Protein AF-A0A2V8QVV2-F1 (afdb_monomer)

Sequence (167 aa):
MRRRLASYFDRKNCPTPDELADETLNRVARRLEEEGGSIETDAPARYCYIVARFVFMEHLRETQKDGALANELRQQPHADDLAASGADDERKMKEQRLNCLEQCLSKLESLSREIITRYYVGKARVKIERRRALAEELGITVNALSVRACRIRDKLEACVRQCVGAG

Radius of gyration: 19.73 Å; Cα contacts (8 Å, |Δi|>4): 90; chains: 1; bounding box: 39×49×50 Å

Mean predicted aligned error: 14.55 Å

pLDDT: mean 70.06, std 14.33, range [29.95, 89.38]

Secondary structure (DSSP, 8-state):
-HHHHHHHHHTTT-S-HHHHHHHHHHHHHHHHHHTTT----S-HHHHHHHHHHHHHHHHHHHHHHHHHHHHHHTT-----S--TTHHHHHHHHHHHHHHHHHHHHHHS-HHHHHHHHHHH-S-HHHHHHHHHHHHHHTTS-HHHHHHHHHHHHHHHHHHHHHHHTT-

Foldseek 3Di:
DQVVQLVVVVLVVDPCSSVLSVVLVVVVVVVCVVVVNDPPDPDVVVVSVVSSVVSVVVVVVVCVVVVVVVVVVVPDDDDDDDCPPPVVVVVVLVVLLVVLLVVLLVVDDPVLNVLLVQCPDDDDPVNVVSLCVVCVVVVHDSVVSVVSNSVSVVSSVVSSCCSSVVD

Structure (mmCIF, N/CA/C/O backbone):
data_AF-A0A2V8QVV2-F1
#
_entry.id   AF-A0A2V8QVV2-F1
#
loop_
_atom_site.group_PDB
_atom_site.id
_atom_site.type_symbol
_atom_site.label_atom_id
_atom_site.label_alt_id
_atom_site.label_comp_id
_atom_site.label_asym_id
_atom_site.label_entity_id
_atom_site.label_seq_id
_atom_site.pdbx_PDB_ins_code
_atom_site.Cartn_x
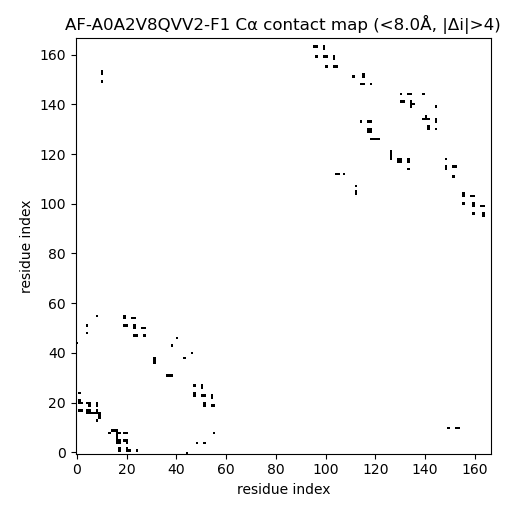_atom_site.Cartn_y
_atom_site.Cartn_z
_atom_site.occupancy
_atom_site.B_iso_or_equiv
_atom_site.auth_seq_id
_atom_site.auth_comp_id
_atom_site.auth_asym_id
_atom_site.auth_atom_id
_atom_site.pdbx_PDB_model_num
ATOM 1 N N . MET A 1 1 ? -5.747 -0.524 -17.393 1.00 77.81 1 MET A N 1
ATOM 2 C CA . MET A 1 1 ? -4.577 -0.768 -16.516 1.00 77.81 1 MET A CA 1
ATOM 3 C C . MET A 1 1 ? -4.629 0.047 -15.218 1.00 77.81 1 MET A C 1
ATOM 5 O O . MET A 1 1 ? -4.587 -0.579 -14.167 1.00 77.81 1 MET A O 1
ATOM 9 N N . ARG A 1 2 ? -4.812 1.382 -15.266 1.00 80.75 2 ARG A N 1
ATOM 10 C CA . ARG A 1 2 ? -4.873 2.326 -14.117 1.00 80.75 2 ARG A CA 1
ATOM 11 C C . ARG A 1 2 ? -5.362 1.752 -12.779 1.00 80.75 2 ARG A C 1
ATOM 13 O O . ARG A 1 2 ? -4.565 1.667 -11.860 1.00 80.75 2 ARG A O 1
ATOM 20 N N . ARG A 1 3 ? -6.606 1.256 -12.675 1.00 77.56 3 ARG A N 1
ATOM 21 C CA . ARG A 1 3 ? -7.155 0.709 -11.407 1.00 77.56 3 ARG A CA 1
ATOM 22 C C . ARG A 1 3 ? -6.276 -0.381 -10.763 1.00 77.56 3 ARG A C 1
ATOM 24 O O . ARG A 1 3 ? -6.143 -0.417 -9.550 1.00 77.56 3 ARG A O 1
ATOM 31 N N . ARG A 1 4 ? -5.632 -1.246 -11.562 1.00 77.62 4 ARG A N 1
ATOM 32 C CA . ARG A 1 4 ? -4.706 -2.289 -11.067 1.00 77.62 4 ARG A CA 1
ATOM 33 C C . ARG A 1 4 ? -3.362 -1.730 -10.584 1.00 77.62 4 ARG A C 1
ATOM 35 O O . ARG A 1 4 ? -2.692 -2.401 -9.802 1.00 77.62 4 ARG A O 1
ATOM 42 N N . LEU A 1 5 ? -2.964 -0.556 -11.075 1.00 80.62 5 LEU A N 1
ATOM 43 C CA . LEU A 1 5 ? -1.797 0.190 -10.605 1.00 80.62 5 LEU A CA 1
ATOM 44 C C . LEU A 1 5 ? -2.148 0.991 -9.347 1.00 80.62 5 LEU A C 1
ATOM 46 O O . LEU A 1 5 ? -1.431 0.873 -8.363 1.00 80.62 5 LEU A O 1
ATOM 50 N N . ALA A 1 6 ? -3.296 1.673 -9.317 1.00 75.94 6 ALA A N 1
ATOM 51 C CA . ALA A 1 6 ? -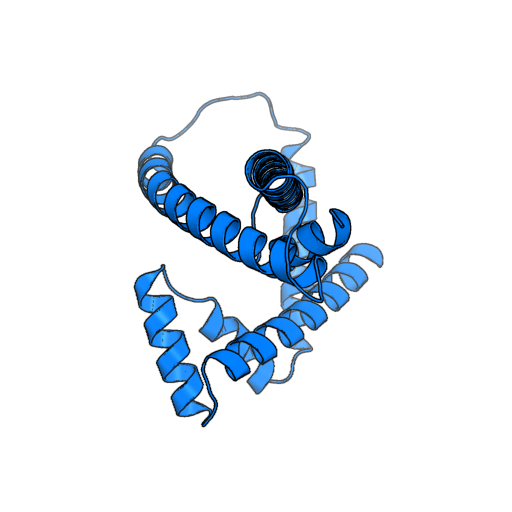3.802 2.350 -8.123 1.00 75.94 6 ALA A CA 1
ATOM 52 C C . ALA A 1 6 ? -3.898 1.370 -6.941 1.00 75.94 6 ALA A C 1
ATOM 54 O O . ALA A 1 6 ? -3.226 1.566 -5.936 1.00 75.94 6 ALA A O 1
ATOM 55 N N . SER A 1 7 ? -4.558 0.213 -7.108 1.00 73.25 7 SER A N 1
ATOM 56 C CA . SER A 1 7 ? -4.569 -0.851 -6.084 1.00 73.25 7 SER A CA 1
ATOM 57 C C . SER A 1 7 ? -3.187 -1.449 -5.764 1.00 73.25 7 SER A C 1
ATOM 59 O O . SER A 1 7 ? -3.028 -2.105 -4.738 1.00 73.25 7 SER A O 1
ATOM 61 N N . TYR A 1 8 ? -2.180 -1.284 -6.628 1.00 78.50 8 TYR A N 1
ATOM 62 C CA . TYR A 1 8 ? -0.802 -1.687 -6.330 1.00 78.50 8 TYR A CA 1
ATOM 63 C C . TYR A 1 8 ? -0.104 -0.659 -5.427 1.00 78.50 8 TYR A C 1
ATOM 65 O O . TYR A 1 8 ? 0.527 -1.073 -4.457 1.00 78.50 8 TYR A O 1
ATOM 73 N N . PHE A 1 9 ? -0.248 0.643 -5.696 1.00 77.38 9 PHE A N 1
ATOM 74 C CA . PHE A 1 9 ? 0.290 1.729 -4.862 1.00 77.38 9 PHE A CA 1
ATOM 75 C C . PHE A 1 9 ? -0.457 1.871 -3.525 1.00 77.38 9 PHE A C 1
ATOM 77 O O . PHE A 1 9 ? 0.166 2.044 -2.479 1.00 77.38 9 PHE A O 1
ATOM 84 N N . ASP A 1 10 ? -1.774 1.689 -3.532 1.00 73.25 10 ASP A N 1
ATOM 85 C CA . ASP A 1 10 ? -2.644 1.673 -2.351 1.00 73.25 10 ASP A CA 1
ATOM 86 C C . ASP A 1 10 ? -2.212 0.571 -1.365 1.00 73.25 10 ASP A C 1
ATOM 88 O O . ASP A 1 10 ? -1.855 0.836 -0.218 1.00 73.25 10 ASP A O 1
ATOM 92 N N . ARG A 1 11 ? -1.997 -0.659 -1.859 1.00 72.00 11 ARG A N 1
ATOM 93 C CA . ARG A 1 11 ? -1.390 -1.753 -1.070 1.00 72.00 11 ARG A CA 1
ATOM 94 C C . ARG A 1 11 ? 0.031 -1.464 -0.576 1.00 72.00 11 ARG A C 1
ATOM 96 O O . ARG A 1 11 ? 0.502 -2.174 0.318 1.00 72.00 11 ARG A O 1
ATOM 103 N N . LYS A 1 12 ? 0.750 -0.485 -1.138 1.00 70.50 12 LYS A N 1
ATOM 104 C CA . LYS A 1 12 ? 2.051 -0.009 -0.625 1.00 70.50 12 LYS A CA 1
ATOM 105 C C . LYS A 1 12 ? 1.912 1.084 0.438 1.00 70.50 12 LYS A C 1
ATOM 107 O O . LYS A 1 12 ? 2.922 1.405 1.066 1.00 70.50 12 LYS A O 1
ATOM 112 N N . ASN A 1 13 ? 0.693 1.558 0.700 1.00 63.16 13 ASN A N 1
ATOM 113 C CA . ASN A 1 13 ? 0.362 2.660 1.599 1.00 63.16 13 ASN A CA 1
ATOM 114 C C . ASN A 1 13 ? 0.958 4.001 1.122 1.00 63.16 13 ASN A C 1
ATOM 116 O O . ASN A 1 13 ? 1.490 4.769 1.927 1.00 63.16 13 ASN A O 1
ATOM 120 N N . CYS A 1 14 ? 0.911 4.238 -0.196 1.00 67.69 14 CYS A N 1
ATOM 121 C CA . CYS A 1 14 ? 1.175 5.545 -0.801 1.00 67.69 14 CYS A CA 1
ATOM 122 C C . CYS A 1 14 ? 0.113 6.568 -0.368 1.00 67.69 14 CYS A C 1
ATOM 124 O O . CYS A 1 14 ? -1.058 6.199 -0.301 1.00 67.69 14 CYS A O 1
ATOM 126 N N . PRO A 1 15 ? 0.478 7.844 -0.142 1.00 55.41 15 PRO A N 1
ATOM 127 C CA . PRO A 1 15 ? -0.500 8.899 0.112 1.00 55.41 15 PRO A CA 1
ATOM 128 C C . PRO A 1 15 ? -1.336 9.234 -1.136 1.00 55.41 15 PRO A C 1
ATOM 130 O O . PRO A 1 15 ? -2.515 9.537 -0.997 1.00 55.41 15 PRO A O 1
ATOM 133 N N . THR A 1 16 ? -0.759 9.131 -2.342 1.00 70.62 16 THR A N 1
ATOM 134 C CA . THR A 1 16 ? -1.427 9.471 -3.612 1.00 70.62 16 THR A CA 1
ATOM 135 C C . THR A 1 16 ? -1.378 8.315 -4.634 1.00 70.62 16 THR A C 1
ATOM 137 O O . THR A 1 16 ? -0.688 8.369 -5.653 1.00 70.62 16 THR A O 1
ATOM 140 N N . PRO A 1 17 ? -2.089 7.197 -4.378 1.00 70.56 17 PRO A N 1
ATOM 141 C CA . PRO A 1 17 ? -1.973 5.981 -5.189 1.00 70.56 17 PRO A CA 1
ATOM 142 C C . PRO A 1 17 ? -2.504 6.122 -6.626 1.00 70.56 17 PRO A C 1
ATOM 144 O O . PRO A 1 17 ? -2.004 5.436 -7.519 1.00 70.56 17 PRO A O 1
ATOM 147 N N . ASP A 1 18 ? -3.485 6.998 -6.865 1.00 67.12 18 ASP A N 1
ATOM 148 C CA . ASP A 1 18 ? -4.023 7.268 -8.205 1.00 67.12 18 ASP A CA 1
ATOM 149 C C . ASP A 1 18 ? -3.095 8.143 -9.060 1.00 67.12 18 ASP A C 1
ATOM 151 O O . ASP A 1 18 ? -2.951 7.880 -10.253 1.00 67.12 18 ASP A O 1
ATOM 155 N N . GLU A 1 19 ? -2.412 9.121 -8.461 1.00 71.50 19 GLU A N 1
ATOM 156 C CA . GLU A 1 19 ? -1.435 9.975 -9.155 1.00 71.50 19 GLU A CA 1
ATOM 157 C C . GLU A 1 19 ? -0.237 9.153 -9.639 1.00 71.50 19 GLU A C 1
ATOM 159 O O . GLU A 1 19 ? 0.128 9.205 -10.811 1.00 71.50 19 GLU A O 1
ATOM 164 N N . LEU A 1 20 ? 0.314 8.296 -8.773 1.00 76.25 20 LEU A N 1
ATOM 165 C CA . LEU A 1 20 ? 1.420 7.398 -9.127 1.00 76.25 20 LEU A CA 1
ATOM 166 C C . LEU A 1 20 ? 1.006 6.354 -10.181 1.00 76.25 20 LEU A C 1
ATOM 168 O O . LEU A 1 20 ? 1.831 5.902 -10.984 1.00 76.25 20 LEU A O 1
ATOM 172 N N . ALA A 1 21 ? -0.276 5.971 -10.212 1.00 78.00 21 ALA A N 1
ATOM 173 C CA . ALA A 1 21 ? -0.830 5.112 -11.254 1.00 78.00 21 ALA A CA 1
ATOM 174 C C . ALA A 1 21 ? -0.900 5.817 -1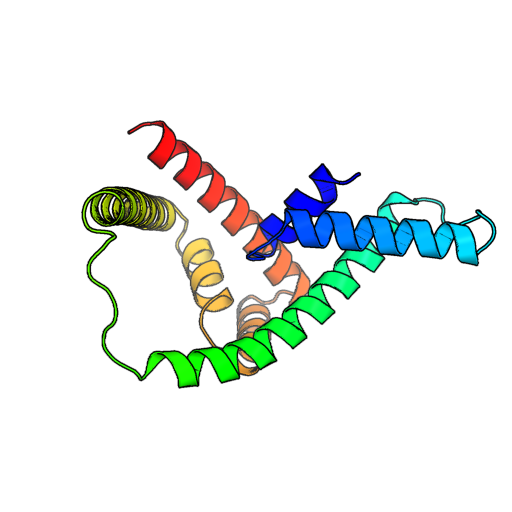2.616 1.00 78.00 21 ALA A C 1
ATOM 176 O O . ALA A 1 21 ? -0.593 5.179 -13.626 1.00 78.00 21 ALA A O 1
ATOM 177 N N . ASP A 1 22 ? -1.258 7.101 -12.647 1.00 77.69 22 ASP A N 1
ATOM 178 C CA . ASP A 1 22 ? -1.242 7.918 -13.864 1.00 77.69 22 ASP A CA 1
ATOM 179 C C . ASP A 1 22 ? 0.175 8.222 -14.331 1.00 77.69 22 ASP A C 1
ATOM 181 O O . ASP A 1 22 ? 0.489 8.018 -15.502 1.00 77.69 22 ASP A O 1
ATOM 185 N N . GLU A 1 23 ? 1.066 8.611 -13.423 1.00 80.88 23 GLU A N 1
ATOM 186 C CA . GLU A 1 23 ? 2.465 8.874 -13.745 1.00 80.88 23 GLU A CA 1
ATOM 187 C C . GLU A 1 23 ? 3.145 7.637 -14.350 1.00 80.88 23 GLU A C 1
ATOM 189 O O . GLU A 1 23 ? 3.857 7.728 -15.353 1.00 80.88 23 GLU A O 1
ATOM 194 N N . THR A 1 24 ? 2.858 6.452 -13.801 1.00 84.25 24 THR A N 1
ATOM 195 C CA . THR A 1 24 ? 3.303 5.177 -14.378 1.00 84.25 24 THR A CA 1
ATOM 196 C C . THR A 1 24 ? 2.823 5.011 -15.819 1.00 84.25 24 THR A C 1
ATOM 198 O O . THR A 1 24 ? 3.606 4.604 -16.674 1.00 84.25 24 THR A O 1
ATOM 201 N N . LEU A 1 25 ? 1.550 5.301 -16.104 1.00 84.12 25 LEU A N 1
ATOM 202 C CA . LEU A 1 25 ? 0.991 5.144 -17.448 1.00 84.12 25 LEU A CA 1
ATOM 203 C C . LEU A 1 25 ? 1.546 6.182 -18.424 1.00 84.12 25 LEU A C 1
ATOM 205 O O . LEU A 1 25 ? 1.890 5.805 -19.539 1.00 84.12 25 LEU A O 1
ATOM 209 N N . ASN A 1 26 ? 1.726 7.430 -17.993 1.00 84.69 26 ASN A N 1
ATOM 210 C CA . ASN A 1 26 ? 2.346 8.486 -18.794 1.00 84.69 26 ASN A CA 1
ATOM 211 C C . ASN A 1 26 ? 3.797 8.130 -19.158 1.00 84.69 26 ASN A C 1
ATOM 213 O O . ASN A 1 26 ? 4.204 8.275 -20.309 1.00 84.69 26 ASN A O 1
ATOM 217 N N . ARG A 1 27 ? 4.571 7.588 -18.205 1.00 82.81 27 ARG A N 1
ATOM 218 C CA . ARG A 1 27 ? 5.940 7.104 -18.456 1.00 82.81 27 ARG A CA 1
ATOM 219 C C . ARG A 1 27 ? 5.974 5.901 -19.409 1.00 82.81 27 ARG A C 1
ATOM 221 O O . ARG A 1 27 ? 6.886 5.825 -20.225 1.00 82.81 27 ARG A O 1
ATOM 228 N N . VAL A 1 28 ? 5.000 4.986 -19.335 1.00 82.12 28 VAL A N 1
ATOM 229 C CA . VAL A 1 28 ? 4.872 3.855 -20.280 1.00 82.12 28 VAL A CA 1
ATOM 230 C C . VAL A 1 28 ? 4.456 4.329 -21.678 1.00 82.12 28 VAL A C 1
ATOM 232 O O . VAL A 1 28 ? 5.008 3.839 -22.656 1.00 82.12 28 VAL A O 1
ATOM 235 N N . ALA A 1 29 ? 3.526 5.282 -21.785 1.00 81.00 29 ALA A N 1
ATOM 236 C CA . ALA A 1 29 ? 3.086 5.845 -23.062 1.00 81.00 29 ALA A CA 1
ATOM 237 C C . ALA A 1 29 ? 4.235 6.560 -23.787 1.00 81.00 29 ALA A C 1
ATOM 239 O O . ALA A 1 29 ? 4.535 6.224 -24.928 1.00 81.00 29 ALA A O 1
ATOM 240 N N . ARG A 1 30 ? 4.966 7.438 -23.086 1.00 81.94 30 ARG A N 1
ATOM 241 C CA . ARG A 1 30 ? 6.140 8.114 -23.657 1.00 81.94 30 ARG A CA 1
ATOM 242 C C . ARG A 1 30 ? 7.225 7.123 -24.096 1.00 81.94 30 ARG A C 1
ATOM 244 O O . ARG A 1 30 ? 7.799 7.283 -25.163 1.00 81.94 30 ARG A O 1
ATOM 251 N N . ARG A 1 31 ? 7.466 6.061 -23.316 1.00 76.25 31 ARG A N 1
ATOM 252 C CA . ARG A 1 31 ? 8.390 4.978 -23.697 1.00 76.25 31 ARG A CA 1
ATOM 253 C C . ARG A 1 31 ? 7.959 4.240 -24.962 1.00 76.25 31 ARG A C 1
ATOM 255 O O . ARG A 1 31 ? 8.807 3.927 -25.783 1.00 76.25 31 ARG A O 1
ATOM 262 N N . LEU A 1 32 ? 6.661 3.987 -25.132 1.00 75.56 32 LEU A N 1
ATOM 263 C CA . LEU A 1 32 ? 6.114 3.390 -26.354 1.00 75.56 32 LEU A CA 1
ATOM 264 C C . LEU A 1 32 ? 6.298 4.301 -27.573 1.00 75.56 32 LEU A C 1
ATOM 266 O O . LEU A 1 32 ? 6.590 3.798 -28.651 1.00 75.56 32 LEU A O 1
ATOM 270 N N . GLU A 1 33 ? 6.153 5.615 -27.413 1.00 77.31 33 GLU A N 1
ATOM 271 C CA . GLU A 1 33 ? 6.403 6.595 -28.479 1.00 77.31 33 GLU A CA 1
ATOM 272 C C . GLU A 1 33 ? 7.901 6.679 -28.837 1.00 77.31 33 GLU A C 1
ATOM 274 O O . GLU A 1 33 ? 8.250 6.682 -30.016 1.00 77.31 33 GLU A O 1
ATOM 279 N N . GLU A 1 34 ? 8.787 6.672 -27.834 1.00 73.62 34 GLU A N 1
ATOM 280 C CA . GLU A 1 34 ? 10.253 6.678 -27.989 1.00 73.62 34 GLU A CA 1
ATOM 281 C C . GLU A 1 34 ? 10.797 5.380 -28.628 1.00 73.62 34 GLU A C 1
ATOM 283 O O . GLU A 1 34 ? 11.686 5.433 -29.477 1.00 73.62 34 GLU A O 1
ATOM 288 N N . GLU A 1 35 ? 10.267 4.213 -28.243 1.00 65.44 35 GLU A N 1
ATOM 289 C CA . GLU A 1 35 ? 10.709 2.878 -28.693 1.00 65.44 35 GLU A CA 1
ATOM 290 C C . GLU A 1 35 ? 9.949 2.390 -29.957 1.00 65.44 35 GLU A C 1
ATOM 292 O O . GLU A 1 35 ? 9.994 1.211 -30.308 1.00 65.44 35 GLU A O 1
ATOM 297 N N . GLY A 1 36 ? 9.245 3.281 -30.671 1.00 59.78 36 GLY A N 1
ATOM 298 C CA . GLY A 1 36 ? 8.618 2.975 -31.969 1.00 59.78 36 GLY A CA 1
ATOM 299 C C . GLY A 1 36 ? 7.388 2.057 -31.906 1.00 59.78 36 GLY A C 1
ATOM 300 O O . GLY A 1 36 ? 7.046 1.405 -32.891 1.00 59.78 36 GLY A O 1
ATOM 301 N N . GLY A 1 37 ? 6.718 1.991 -30.755 1.00 56.50 37 GLY A N 1
ATOM 302 C CA . GLY A 1 37 ? 5.462 1.267 -30.542 1.00 56.50 37 GLY A CA 1
ATOM 303 C C . GLY A 1 37 ? 5.596 -0.212 -30.170 1.00 56.50 37 GLY A C 1
ATOM 304 O O . GLY A 1 37 ? 4.580 -0.839 -29.870 1.00 56.50 37 GLY A O 1
ATOM 305 N N . SER A 1 38 ? 6.811 -0.774 -30.140 1.00 52.50 38 SER A N 1
ATOM 306 C CA . SER A 1 38 ? 7.030 -2.205 -29.892 1.00 52.50 38 SER A CA 1
ATOM 307 C C . SER A 1 38 ? 7.783 -2.467 -28.584 1.00 52.50 38 SER A C 1
ATOM 309 O O . SER A 1 38 ? 9.004 -2.596 -28.559 1.00 52.50 38 SER A O 1
ATOM 311 N N . ILE A 1 39 ? 7.042 -2.616 -27.480 1.00 57.91 39 ILE A N 1
ATOM 312 C CA . ILE A 1 39 ? 7.585 -3.286 -26.289 1.00 57.91 39 ILE A CA 1
ATOM 313 C C . ILE A 1 39 ? 7.673 -4.784 -26.614 1.00 57.91 39 ILE A C 1
ATOM 315 O O . ILE A 1 39 ? 6.676 -5.505 -26.515 1.00 57.91 39 ILE A O 1
ATOM 319 N N . GLU A 1 40 ? 8.869 -5.258 -26.969 1.00 53.50 40 GLU A N 1
ATOM 320 C CA . GLU A 1 40 ? 9.189 -6.685 -27.120 1.00 53.50 40 GLU A CA 1
ATOM 321 C C . GLU A 1 40 ? 9.158 -7.390 -25.751 1.00 53.50 40 GLU A C 1
ATOM 323 O O . GLU A 1 40 ? 10.173 -7.656 -25.106 1.00 53.50 40 GLU A O 1
ATOM 328 N N . THR A 1 41 ? 7.963 -7.634 -25.216 1.00 51.75 41 THR A N 1
ATOM 329 C CA . THR A 1 41 ? 7.779 -8.365 -23.958 1.00 51.75 41 THR A CA 1
ATOM 330 C C . THR A 1 41 ? 6.434 -9.083 -23.960 1.00 51.75 41 THR A C 1
ATOM 332 O O . THR A 1 41 ? 5.394 -8.428 -23.977 1.00 51.75 41 THR A O 1
ATOM 335 N N . ASP A 1 42 ? 6.450 -10.412 -23.790 1.00 52.28 42 ASP A N 1
ATOM 336 C CA . ASP A 1 42 ? 5.277 -11.322 -23.757 1.00 52.28 42 ASP A CA 1
ATOM 337 C C . ASP A 1 42 ? 4.143 -10.940 -22.779 1.00 52.28 42 ASP A C 1
ATOM 339 O O . ASP A 1 42 ? 3.082 -11.562 -22.746 1.00 52.28 42 ASP A O 1
ATOM 343 N N . ALA A 1 43 ? 4.351 -9.935 -21.928 1.00 62.00 43 ALA A N 1
ATOM 344 C CA . ALA A 1 43 ? 3.347 -9.421 -21.012 1.00 62.00 43 ALA A CA 1
ATOM 345 C C . ALA A 1 43 ? 3.508 -7.899 -20.815 1.00 62.00 43 ALA A C 1
ATOM 347 O O . ALA A 1 43 ? 4.190 -7.487 -19.872 1.00 62.00 43 ALA A O 1
ATOM 348 N N . PRO A 1 44 ? 2.826 -7.032 -21.591 1.00 67.62 44 PRO A N 1
ATOM 349 C CA . PRO A 1 44 ? 2.877 -5.575 -21.390 1.00 67.62 44 PRO A CA 1
ATOM 350 C C . PRO A 1 44 ? 2.435 -5.146 -19.976 1.00 67.62 44 PRO A C 1
ATOM 352 O O . PRO A 1 44 ? 2.942 -4.176 -19.414 1.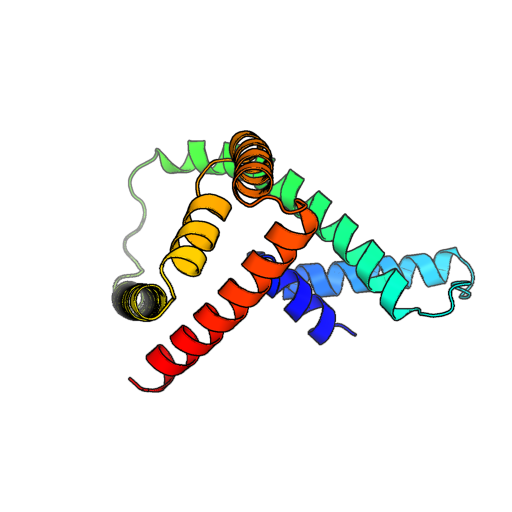00 67.62 44 PRO A O 1
ATOM 355 N N . ALA A 1 45 ? 1.572 -5.927 -19.315 1.00 70.75 45 ALA A N 1
ATOM 356 C CA . ALA A 1 45 ? 1.238 -5.720 -17.904 1.00 70.75 45 ALA A CA 1
ATOM 357 C C . ALA A 1 45 ? 2.459 -5.836 -16.963 1.00 70.75 45 ALA A C 1
ATOM 359 O O . ALA A 1 45 ? 2.532 -5.111 -15.970 1.00 70.75 45 ALA A O 1
ATOM 360 N N . ARG A 1 46 ? 3.427 -6.716 -17.266 1.00 70.00 46 ARG A N 1
ATOM 361 C CA . ARG A 1 46 ? 4.669 -6.888 -16.493 1.00 70.00 46 ARG A CA 1
ATOM 362 C C . ARG A 1 46 ? 5.561 -5.655 -16.611 1.00 70.00 46 ARG A C 1
ATOM 364 O O . ARG A 1 46 ? 6.081 -5.212 -15.589 1.00 70.00 46 ARG A O 1
ATOM 371 N N . TYR A 1 47 ? 5.677 -5.077 -17.808 1.00 76.38 47 TYR A N 1
ATOM 372 C CA . TYR A 1 47 ? 6.403 -3.824 -18.036 1.00 76.38 47 TYR A CA 1
ATOM 373 C C . TYR A 1 47 ? 5.802 -2.677 -17.209 1.00 76.38 47 TYR A C 1
ATOM 375 O O . TYR A 1 47 ? 6.506 -2.050 -16.419 1.00 76.38 47 TYR A O 1
ATOM 383 N N . CYS A 1 48 ? 4.477 -2.496 -17.256 1.00 77.25 48 CYS A N 1
ATOM 384 C CA . CYS A 1 48 ? 3.776 -1.509 -16.426 1.00 77.25 48 CYS A CA 1
ATOM 385 C C . CYS A 1 48 ? 4.053 -1.674 -14.919 1.00 77.25 48 CYS A C 1
ATOM 387 O O . CYS A 1 48 ? 4.251 -0.680 -14.228 1.00 77.25 48 CYS A O 1
ATOM 389 N N . TYR A 1 49 ? 4.114 -2.904 -14.390 1.00 76.44 49 TYR A N 1
ATOM 390 C CA . TYR A 1 49 ? 4.476 -3.135 -12.981 1.00 76.44 49 TYR A CA 1
ATOM 391 C C . TYR A 1 49 ? 5.961 -2.888 -12.670 1.00 76.44 49 TYR A C 1
ATOM 393 O O . TYR A 1 49 ? 6.294 -2.549 -11.533 1.00 76.44 49 TYR A O 1
ATOM 401 N N . ILE A 1 50 ? 6.857 -3.045 -13.649 1.00 75.12 50 ILE A N 1
ATOM 402 C CA . ILE A 1 50 ? 8.272 -2.678 -13.513 1.00 75.12 50 ILE A CA 1
ATOM 403 C C . ILE A 1 50 ? 8.401 -1.151 -13.423 1.00 75.12 50 ILE A C 1
ATOM 405 O O . ILE A 1 50 ? 9.022 -0.666 -12.478 1.00 75.12 50 ILE A O 1
ATOM 409 N N . VAL A 1 51 ? 7.749 -0.401 -14.320 1.00 80.81 51 VAL A N 1
ATOM 410 C CA . VAL A 1 51 ? 7.718 1.074 -14.276 1.00 80.81 51 VAL A CA 1
ATOM 411 C C . VAL A 1 51 ? 7.065 1.571 -12.982 1.00 80.81 51 VAL A C 1
ATOM 413 O O . VAL A 1 51 ? 7.654 2.403 -12.296 1.00 80.81 51 VAL A O 1
ATOM 416 N N . ALA A 1 52 ? 5.940 0.980 -12.560 1.00 77.62 52 ALA A N 1
ATOM 417 C CA . ALA A 1 52 ? 5.280 1.308 -11.290 1.00 77.62 52 ALA A CA 1
ATOM 418 C C . ALA A 1 52 ? 6.206 1.153 -10.076 1.00 77.62 52 ALA A C 1
ATOM 420 O O . ALA A 1 52 ? 6.148 1.931 -9.124 1.00 77.62 52 ALA A O 1
ATOM 421 N N . ARG A 1 53 ? 7.090 0.147 -10.101 1.00 79.44 53 ARG A N 1
ATOM 422 C CA . ARG A 1 53 ? 8.077 -0.071 -9.040 1.00 79.44 53 ARG A CA 1
ATOM 423 C C . ARG A 1 53 ? 9.144 1.024 -9.020 1.00 79.44 53 ARG A C 1
ATOM 425 O O . ARG A 1 53 ? 9.594 1.371 -7.933 1.00 79.44 53 ARG A O 1
ATOM 432 N N . PHE A 1 54 ? 9.556 1.548 -10.175 1.00 78.19 54 PHE A N 1
ATOM 433 C CA . PHE A 1 54 ? 10.508 2.661 -10.254 1.00 78.19 54 PHE A CA 1
ATOM 434 C C . PHE A 1 54 ? 9.873 3.980 -9.801 1.00 78.19 54 PHE A C 1
ATOM 436 O O . PHE A 1 54 ? 10.411 4.596 -8.884 1.00 78.19 54 PHE A O 1
ATOM 443 N N . VAL A 1 55 ? 8.679 4.311 -10.305 1.00 83.19 55 VAL A N 1
ATOM 444 C CA . VAL A 1 55 ? 7.862 5.456 -9.849 1.00 83.19 55 VAL A CA 1
ATOM 445 C C . VAL A 1 55 ? 7.677 5.431 -8.328 1.00 83.19 55 VAL A C 1
ATOM 447 O O . VAL A 1 55 ? 7.957 6.411 -7.645 1.00 83.19 55 VAL A O 1
ATOM 450 N N . PHE A 1 56 ? 7.331 4.270 -7.755 1.00 78.75 56 PHE A N 1
ATOM 451 C CA . PHE A 1 56 ? 7.235 4.115 -6.300 1.00 78.75 56 PHE A CA 1
ATOM 452 C C . PHE A 1 56 ? 8.554 4.413 -5.564 1.00 78.75 56 PHE A C 1
ATOM 454 O O . PHE A 1 56 ? 8.536 4.994 -4.481 1.00 78.75 56 PHE A O 1
ATOM 461 N N . MET A 1 57 ? 9.703 3.998 -6.109 1.00 75.19 57 MET A N 1
ATOM 462 C CA . MET A 1 57 ? 11.004 4.242 -5.474 1.00 75.19 57 MET A CA 1
ATOM 463 C C . MET A 1 57 ? 11.462 5.699 -5.583 1.00 75.19 57 MET A C 1
ATOM 465 O O . MET A 1 57 ? 12.181 6.157 -4.696 1.00 75.19 57 MET A O 1
ATOM 469 N N . GLU A 1 58 ? 11.064 6.413 -6.633 1.00 80.75 58 GLU A N 1
ATOM 470 C CA . GLU A 1 58 ? 11.304 7.851 -6.794 1.00 80.75 58 GLU A CA 1
ATOM 471 C C . GLU A 1 58 ? 10.455 8.644 -5.794 1.00 80.75 58 GLU A C 1
ATOM 473 O O . GLU A 1 58 ? 11.020 9.316 -4.930 1.00 80.75 58 GLU A O 1
ATOM 478 N N . HIS A 1 59 ? 9.141 8.406 -5.759 1.00 76.94 59 HIS A N 1
ATOM 479 C CA . HIS A 1 59 ? 8.238 9.013 -4.776 1.00 76.94 59 HIS A CA 1
ATOM 480 C C . HIS A 1 59 ? 8.652 8.718 -3.319 1.00 76.94 59 HIS A C 1
ATOM 482 O O . HIS A 1 59 ? 8.587 9.587 -2.450 1.00 76.94 59 HIS A O 1
ATOM 488 N N . LEU A 1 60 ? 9.153 7.510 -3.019 1.00 69.75 60 LEU A N 1
ATOM 489 C CA . LEU A 1 60 ? 9.710 7.192 -1.695 1.00 69.75 60 LEU A CA 1
ATOM 490 C C . LEU A 1 60 ? 11.014 7.937 -1.367 1.00 69.75 60 LEU A C 1
ATOM 492 O O . LEU A 1 60 ? 11.351 8.047 -0.188 1.00 69.75 60 LEU A O 1
ATOM 496 N N . ARG A 1 61 ? 11.786 8.395 -2.358 1.00 71.50 61 ARG A N 1
ATOM 497 C CA . ARG A 1 61 ? 12.991 9.218 -2.144 1.00 71.50 61 ARG A CA 1
ATOM 498 C C . ARG A 1 61 ? 12.627 10.685 -1.942 1.00 71.50 61 ARG A C 1
ATOM 500 O O . ARG A 1 61 ? 13.226 11.326 -1.084 1.00 71.50 61 ARG A O 1
ATOM 507 N N . GLU A 1 62 ? 11.645 11.181 -2.684 1.00 64.44 62 GLU A N 1
ATOM 508 C CA . GLU A 1 62 ? 11.127 12.550 -2.578 1.00 64.44 62 GLU A CA 1
ATOM 509 C C . GLU A 1 62 ? 10.418 12.755 -1.240 1.00 64.44 62 GLU A C 1
ATOM 511 O O . GLU A 1 62 ? 10.884 13.548 -0.430 1.00 64.44 62 GLU A O 1
ATOM 516 N N . THR A 1 63 ? 9.456 11.897 -0.885 1.00 60.22 63 THR A N 1
ATOM 517 C CA . THR A 1 63 ? 8.795 11.938 0.437 1.00 60.22 63 THR A CA 1
ATOM 518 C C . THR A 1 63 ? 9.750 11.748 1.627 1.00 60.22 63 THR A C 1
ATOM 520 O O . THR A 1 63 ? 9.425 12.152 2.743 1.00 60.22 63 THR A O 1
ATOM 523 N N . GLN A 1 64 ? 10.947 11.175 1.430 1.00 57.06 64 GLN A N 1
ATOM 524 C CA . GLN A 1 64 ? 12.003 11.142 2.455 1.00 57.06 64 GLN A CA 1
ATOM 525 C C . GLN A 1 64 ? 12.803 12.451 2.561 1.00 57.06 64 GLN A C 1
ATOM 527 O O . GLN A 1 64 ? 13.287 12.750 3.653 1.00 57.06 64 GLN A O 1
ATOM 532 N N . LYS A 1 65 ? 12.931 13.232 1.480 1.00 53.47 65 LYS A N 1
ATOM 533 C CA . LYS A 1 65 ? 13.455 14.607 1.528 1.00 53.47 65 LYS A CA 1
ATOM 534 C C . LYS A 1 65 ? 12.412 15.558 2.115 1.00 53.47 65 LYS A C 1
ATOM 536 O O . LYS A 1 65 ? 12.707 16.269 3.072 1.00 53.47 65 LYS A O 1
ATOM 541 N N . ASP A 1 66 ? 11.179 15.493 1.626 1.00 48.94 66 ASP A N 1
ATOM 542 C CA . ASP A 1 66 ? 10.088 16.363 2.073 1.00 48.94 66 ASP A CA 1
ATOM 543 C C . ASP A 1 66 ? 9.693 16.058 3.519 1.00 48.94 66 ASP A C 1
ATOM 545 O O . ASP A 1 66 ? 9.396 16.961 4.291 1.00 48.94 66 ASP A O 1
ATOM 549 N N . GLY A 1 67 ? 9.776 14.792 3.940 1.00 47.41 67 GLY A N 1
ATOM 550 C CA . GLY A 1 67 ? 9.591 14.384 5.332 1.00 47.41 67 GLY A CA 1
ATOM 551 C C . GLY A 1 67 ? 10.685 14.874 6.290 1.00 47.41 67 GLY A C 1
ATOM 552 O O . GLY A 1 67 ? 10.451 14.877 7.498 1.00 47.41 67 GLY A O 1
ATOM 553 N N . ALA A 1 68 ? 11.852 15.299 5.789 1.00 45.78 68 ALA A N 1
ATOM 554 C CA . ALA A 1 68 ? 12.835 16.024 6.594 1.00 45.78 68 ALA A CA 1
ATOM 555 C C . ALA A 1 68 ? 12.404 17.493 6.761 1.00 45.78 68 ALA A C 1
ATOM 557 O O . ALA A 1 68 ? 12.273 17.953 7.893 1.00 45.78 68 ALA A O 1
ATOM 558 N N . LEU A 1 69 ? 12.051 18.167 5.659 1.00 44.66 69 LEU A N 1
ATOM 559 C CA . LEU A 1 69 ? 11.584 19.563 5.649 1.00 44.66 69 LEU A CA 1
ATOM 560 C C . LEU A 1 69 ? 10.288 19.767 6.468 1.00 44.66 69 LEU A C 1
ATOM 562 O O . LEU A 1 69 ? 10.173 20.665 7.299 1.00 44.66 69 LEU A O 1
ATOM 566 N N . ALA A 1 70 ? 9.304 18.885 6.290 1.00 44.16 70 ALA A N 1
ATOM 567 C CA . ALA A 1 70 ? 8.017 18.933 6.983 1.00 44.16 70 ALA A CA 1
ATOM 568 C C . ALA A 1 70 ? 8.123 18.603 8.484 1.00 44.16 70 ALA A C 1
ATOM 570 O O . ALA A 1 70 ? 7.222 18.933 9.257 1.00 44.16 70 ALA A O 1
ATOM 571 N N . ASN A 1 71 ? 9.210 17.954 8.915 1.00 42.50 71 ASN A N 1
ATOM 572 C CA . ASN A 1 71 ? 9.491 17.707 10.330 1.00 42.50 71 ASN A CA 1
ATOM 573 C C . ASN A 1 71 ? 10.132 18.930 11.019 1.00 42.50 71 ASN A C 1
ATOM 575 O O . ASN A 1 71 ? 10.059 19.034 12.242 1.00 42.50 71 ASN A O 1
ATOM 579 N N . GLU A 1 72 ? 10.705 19.863 10.254 1.00 42.25 72 GLU A N 1
ATOM 580 C CA . GLU A 1 72 ? 11.145 21.179 10.740 1.00 42.25 72 GLU A CA 1
ATOM 581 C C . GLU A 1 72 ? 9.954 22.153 10.811 1.00 42.25 72 GLU A C 1
ATOM 583 O O . GLU A 1 72 ? 9.736 22.793 11.839 1.00 42.25 72 GLU A O 1
ATOM 588 N N . LEU A 1 73 ? 9.093 22.168 9.785 1.00 42.78 73 LEU A N 1
ATOM 589 C CA . LEU A 1 73 ? 7.896 23.027 9.730 1.00 42.78 73 LEU A CA 1
ATOM 590 C C . LEU A 1 73 ? 6.834 22.719 10.805 1.00 42.78 73 LEU A C 1
ATOM 592 O O . LEU A 1 73 ? 6.047 23.592 11.158 1.00 42.78 73 LEU A O 1
ATOM 596 N N . ARG A 1 74 ? 6.814 21.508 11.379 1.00 42.53 74 ARG A N 1
ATOM 597 C CA . ARG A 1 74 ? 5.884 21.132 12.467 1.00 42.53 74 ARG A CA 1
ATOM 598 C C . ARG A 1 74 ? 6.215 21.725 13.845 1.00 42.53 74 ARG A C 1
ATOM 600 O O . ARG A 1 74 ? 5.511 21.407 14.800 1.00 42.53 74 ARG A O 1
ATOM 607 N N . GLN A 1 75 ? 7.257 22.551 13.972 1.00 37.44 75 GLN A N 1
ATOM 608 C CA . GLN A 1 75 ? 7.647 23.169 15.249 1.00 37.44 75 GLN A CA 1
ATOM 609 C C . GLN A 1 75 ? 7.125 24.602 15.461 1.00 37.44 75 GLN A C 1
ATOM 611 O O . GLN A 1 75 ? 7.436 25.194 16.492 1.00 37.44 75 GLN A O 1
ATOM 616 N N . GLN A 1 76 ? 6.321 25.165 14.549 1.00 29.95 76 GLN A N 1
ATOM 617 C CA . GLN A 1 76 ? 5.680 26.468 14.775 1.00 29.95 76 GLN A CA 1
ATOM 618 C C . GLN A 1 76 ? 4.221 26.336 15.253 1.00 29.95 76 GLN A C 1
ATOM 620 O O . GLN A 1 76 ? 3.430 25.654 14.598 1.00 29.95 76 GLN A O 1
ATOM 625 N N . PRO A 1 77 ? 3.843 26.976 16.378 1.00 39.38 77 PRO A N 1
ATOM 626 C CA . PRO A 1 77 ? 2.470 26.986 16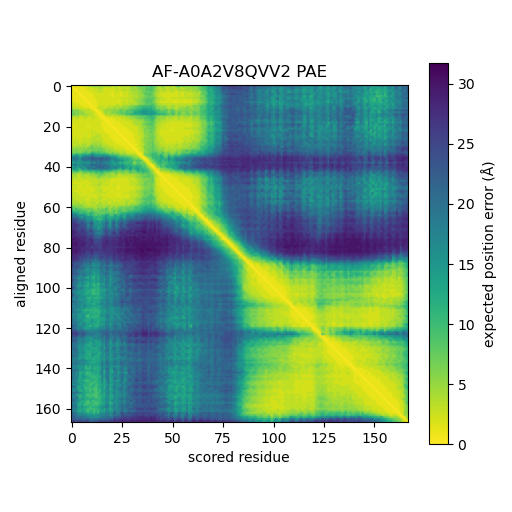.865 1.00 39.38 77 PRO A CA 1
ATOM 627 C C . PRO A 1 77 ? 1.624 28.136 16.278 1.00 39.38 77 PRO A C 1
ATOM 629 O O . PRO A 1 77 ? 1.991 29.299 16.383 1.00 39.38 77 PRO A O 1
ATOM 632 N N . HIS A 1 78 ? 0.432 27.759 15.802 1.00 41.09 78 HIS A N 1
ATOM 633 C CA . HIS A 1 78 ? -0.810 28.542 15.645 1.00 41.09 78 HIS A CA 1
ATOM 634 C C . HIS A 1 78 ? -0.962 29.645 14.570 1.00 41.09 78 HIS A C 1
ATOM 636 O O . HIS A 1 78 ? -0.506 30.774 14.723 1.00 41.09 78 HIS A O 1
ATOM 642 N N . ALA A 1 79 ? -1.778 29.265 13.572 1.00 33.03 79 ALA A N 1
ATOM 643 C CA . ALA A 1 79 ? -2.672 30.007 12.662 1.00 33.03 79 ALA A CA 1
ATOM 644 C C . ALA A 1 79 ? -3.642 28.944 12.046 1.00 33.03 79 ALA A C 1
ATOM 646 O O . ALA A 1 79 ? -3.208 27.801 11.877 1.00 33.03 79 ALA A O 1
ATOM 647 N N . ASP A 1 80 ? -4.935 29.127 11.734 1.00 30.31 80 ASP A N 1
ATOM 648 C CA . ASP A 1 80 ? -5.882 30.243 11.921 1.00 30.31 80 ASP A CA 1
ATOM 649 C C . ASP A 1 80 ? -7.329 29.737 12.209 1.00 30.31 80 ASP A C 1
ATOM 651 O O . ASP A 1 80 ? -7.687 28.579 11.974 1.00 30.31 80 ASP A O 1
ATOM 655 N N . ASP A 1 81 ? -8.173 30.648 12.696 1.00 38.91 81 ASP A N 1
ATOM 656 C CA . ASP A 1 81 ? -9.519 30.513 13.292 1.00 38.91 81 ASP A CA 1
ATOM 657 C C . ASP A 1 81 ? -10.733 30.183 12.364 1.00 38.91 81 ASP A C 1
ATOM 659 O O . ASP A 1 81 ? -11.820 30.723 12.561 1.00 38.91 81 ASP A O 1
ATOM 663 N N . LEU A 1 82 ? -10.633 29.311 11.342 1.00 36.72 82 LEU A N 1
ATOM 664 C CA . LEU A 1 82 ? -11.756 29.116 10.374 1.00 36.72 82 LEU A CA 1
ATOM 665 C C . LEU A 1 82 ? -12.282 27.683 10.109 1.00 36.72 82 LEU A C 1
ATOM 667 O O . LEU A 1 82 ? -13.138 27.510 9.243 1.00 36.72 82 LEU A O 1
ATOM 671 N N . ALA A 1 83 ? -11.859 26.651 10.851 1.00 40.16 83 ALA A N 1
ATOM 672 C CA . ALA A 1 83 ? -12.194 25.241 10.538 1.00 40.16 83 ALA A CA 1
ATOM 673 C C . ALA A 1 83 ? -13.069 24.488 11.576 1.00 40.16 83 ALA A C 1
ATOM 675 O O . ALA A 1 83 ? -13.090 23.256 11.592 1.00 40.16 83 ALA A O 1
ATOM 676 N N . ALA A 1 84 ? -13.789 25.195 12.454 1.00 43.69 84 ALA A N 1
ATOM 677 C CA . ALA A 1 84 ? -14.384 24.602 13.662 1.00 43.69 84 ALA A CA 1
ATOM 678 C C . ALA A 1 84 ? -15.487 23.538 13.441 1.00 43.69 84 ALA A C 1
ATOM 680 O O . ALA A 1 84 ? -15.639 22.668 14.291 1.00 43.69 84 ALA A O 1
ATOM 681 N N . SER A 1 85 ? -16.247 23.563 12.338 1.00 47.38 85 SER A N 1
ATOM 682 C CA . SER A 1 85 ? -17.356 22.609 12.122 1.00 47.38 85 SER A CA 1
ATOM 683 C C . SER A 1 85 ? -16.943 21.298 11.442 1.00 47.38 85 SER A C 1
ATOM 685 O O . SER A 1 85 ? -17.442 20.241 11.812 1.00 47.38 85 SER A O 1
ATOM 687 N N . GLY A 1 86 ? -16.020 21.339 10.474 1.00 46.41 86 GLY A N 1
ATOM 688 C CA . GLY A 1 86 ? -15.552 20.136 9.769 1.00 46.41 86 GLY A CA 1
ATOM 689 C C . GLY A 1 86 ? -14.537 19.314 10.568 1.00 46.41 86 GLY A C 1
ATOM 690 O O . GLY A 1 86 ? -14.532 18.085 10.494 1.00 46.41 86 GLY A O 1
ATOM 691 N N . ALA A 1 87 ? -13.705 19.979 11.378 1.00 50.81 87 ALA A N 1
ATOM 692 C CA . ALA A 1 87 ? -12.629 19.326 12.119 1.00 50.81 87 ALA A CA 1
ATOM 693 C C . ALA A 1 87 ? -13.135 18.292 13.140 1.00 50.81 87 ALA A C 1
ATOM 695 O O . ALA A 1 87 ? -12.474 17.275 13.347 1.00 50.81 87 ALA A O 1
ATOM 696 N N . ASP A 1 88 ? -14.293 18.514 13.767 1.00 56.03 88 ASP A N 1
ATOM 697 C CA . ASP A 1 88 ? -14.835 17.585 14.765 1.00 56.03 88 ASP A CA 1
ATOM 698 C C . ASP A 1 88 ? -15.450 16.327 14.146 1.00 56.03 88 ASP A C 1
ATOM 700 O O . ASP A 1 88 ? -15.324 15.246 14.723 1.00 56.03 88 ASP A O 1
ATOM 704 N N . ASP A 1 89 ? -16.035 16.412 12.952 1.00 57.12 89 ASP A N 1
ATOM 705 C CA . ASP A 1 89 ? -16.516 15.221 12.246 1.00 57.12 89 ASP A CA 1
ATOM 706 C C . ASP A 1 89 ? -15.359 14.434 11.608 1.00 57.12 89 ASP A C 1
ATOM 708 O O . ASP A 1 89 ? -15.340 13.203 11.693 1.00 57.12 89 ASP A O 1
ATOM 712 N N . GLU A 1 90 ? -14.316 15.105 11.100 1.00 56.78 90 GLU A N 1
ATOM 713 C CA . GLU A 1 90 ? -13.070 14.432 10.702 1.00 56.78 90 GLU A CA 1
ATOM 714 C C . GLU A 1 90 ? -12.376 13.735 11.885 1.00 56.78 90 GLU A C 1
ATOM 716 O O . GLU A 1 90 ? -11.895 12.604 11.740 1.00 56.78 90 GLU A O 1
ATOM 721 N N . ARG A 1 91 ? -12.347 14.364 13.072 1.00 64.69 91 ARG A N 1
ATOM 722 C CA . ARG A 1 91 ? -11.834 13.751 14.313 1.00 64.69 91 ARG A CA 1
ATOM 723 C C . ARG A 1 91 ? -12.636 12.503 14.682 1.00 64.69 91 ARG A C 1
ATOM 725 O O . ARG A 1 91 ? -12.028 11.444 14.831 1.00 64.69 91 ARG A O 1
ATOM 732 N N . LYS A 1 92 ? -13.972 12.580 14.731 1.00 69.06 92 LYS A N 1
ATOM 733 C CA . LYS A 1 92 ? -14.844 11.424 15.025 1.00 69.06 92 LYS A CA 1
ATOM 734 C C . LYS A 1 92 ? -14.655 10.287 14.019 1.00 69.06 92 LYS A C 1
ATOM 736 O O . LYS A 1 92 ? -14.460 9.144 14.427 1.00 69.06 92 LYS A O 1
ATOM 741 N N . MET A 1 93 ? -14.635 10.577 12.714 1.00 66.12 93 MET A N 1
ATOM 742 C CA . MET A 1 93 ? -14.384 9.558 11.681 1.00 66.12 93 MET A CA 1
ATOM 743 C C . MET A 1 93 ? -13.001 8.911 11.831 1.00 66.12 93 MET A C 1
ATOM 745 O O . MET A 1 93 ? -12.834 7.711 11.590 1.00 66.12 93 MET A O 1
ATOM 749 N N . LYS A 1 94 ? -11.990 9.685 12.236 1.00 66.75 94 LYS A N 1
ATOM 750 C CA . LYS A 1 94 ? -10.639 9.181 12.498 1.00 66.75 94 LYS A CA 1
ATOM 751 C C . LYS A 1 94 ? -10.591 8.300 13.748 1.00 66.75 94 LYS A C 1
ATOM 753 O O . LYS A 1 94 ? -9.984 7.233 13.689 1.00 66.75 94 LYS A O 1
ATOM 758 N N . GLU A 1 95 ? -11.249 8.692 14.834 1.00 73.44 95 GLU A N 1
ATOM 759 C CA . GLU A 1 95 ? -11.375 7.891 16.061 1.00 73.44 95 GLU A CA 1
ATOM 760 C C . GLU A 1 95 ? -12.126 6.579 15.808 1.00 73.44 95 GLU A C 1
ATOM 762 O O . GLU A 1 95 ? -11.642 5.514 16.185 1.00 73.44 95 GLU A O 1
ATOM 767 N N . GLN A 1 96 ? -13.241 6.612 15.073 1.00 72.81 96 GLN A N 1
ATOM 768 C CA . GLN A 1 96 ? -13.967 5.410 14.644 1.00 72.81 96 GLN A CA 1
ATOM 769 C C . GLN A 1 96 ? -13.077 4.467 13.820 1.00 72.81 96 GLN A C 1
ATOM 771 O O . GLN A 1 96 ? -13.021 3.266 14.095 1.00 72.81 96 GLN A O 1
ATOM 776 N N . ARG A 1 97 ? -12.317 4.997 12.849 1.00 70.75 97 ARG A N 1
ATOM 777 C CA . ARG A 1 97 ? -11.350 4.210 12.060 1.00 70.75 97 ARG A CA 1
ATOM 778 C C . ARG A 1 97 ? -10.239 3.605 12.923 1.00 70.75 97 ARG A C 1
ATOM 780 O O . ARG A 1 97 ? -9.847 2.468 12.665 1.00 70.75 97 ARG A O 1
ATOM 787 N N . LEU A 1 98 ? -9.744 4.325 13.932 1.00 73.44 98 LEU A N 1
ATOM 788 C CA . LEU A 1 98 ? -8.735 3.824 14.873 1.00 73.44 98 LEU A CA 1
ATOM 789 C C . LEU A 1 98 ? -9.302 2.719 15.776 1.00 73.44 98 LEU A C 1
ATOM 791 O O . LEU A 1 98 ? -8.706 1.648 15.850 1.00 73.44 98 LEU A O 1
ATOM 795 N N . ASN A 1 99 ? -10.490 2.912 16.352 1.00 75.69 99 ASN A N 1
ATOM 796 C CA . ASN A 1 99 ? -11.182 1.892 17.149 1.00 75.69 99 ASN A CA 1
ATOM 797 C C . ASN A 1 99 ? -11.440 0.616 16.328 1.00 75.69 99 ASN A C 1
ATOM 799 O O . ASN A 1 99 ? -11.161 -0.495 16.784 1.00 75.69 99 ASN A O 1
ATOM 803 N N . CYS A 1 100 ? -11.899 0.758 15.081 1.00 78.75 100 CYS A N 1
ATOM 804 C CA . CYS A 1 100 ? -12.039 -0.367 14.158 1.00 78.75 100 CYS A CA 1
ATOM 805 C C . CYS A 1 100 ? -10.697 -1.047 13.848 1.00 78.75 100 CYS A C 1
ATOM 807 O O . CYS A 1 100 ? -10.639 -2.276 13.781 1.00 78.75 100 CYS A O 1
ATOM 809 N N . LEU A 1 101 ? -9.606 -0.290 13.687 1.00 77.94 101 LEU A N 1
ATOM 810 C CA . LEU A 1 101 ? -8.270 -0.852 13.478 1.00 77.94 101 LEU A CA 1
ATOM 811 C C . LEU A 1 101 ? -7.794 -1.662 14.693 1.00 77.94 101 LEU A C 1
ATOM 813 O O . LEU A 1 101 ? -7.289 -2.768 14.507 1.00 77.94 101 LEU A O 1
ATOM 817 N N . GLU A 1 102 ? -7.992 -1.168 15.915 1.00 79.06 102 GLU A N 1
ATOM 818 C CA . GLU A 1 102 ? -7.646 -1.888 17.147 1.00 79.06 102 GLU A CA 1
ATOM 819 C C . GLU A 1 102 ? -8.464 -3.175 17.314 1.00 79.06 102 GLU A C 1
ATOM 821 O O . GLU A 1 102 ? -7.896 -4.242 17.560 1.00 79.06 102 GLU A O 1
ATOM 826 N N . GLN A 1 103 ? -9.780 -3.119 17.081 1.00 79.69 103 GLN A N 1
ATOM 827 C CA . GLN A 1 103 ? -10.644 -4.306 17.088 1.0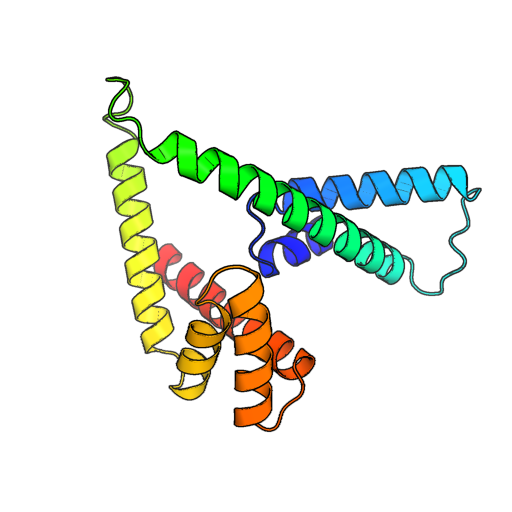0 79.69 103 GLN A CA 1
ATOM 828 C C . GLN A 1 103 ? -10.282 -5.313 15.987 1.00 79.69 103 GLN A C 1
ATOM 830 O O . GLN A 1 103 ? -10.399 -6.523 16.178 1.00 79.69 103 GLN A O 1
ATOM 835 N N . CYS A 1 104 ? -9.847 -4.850 14.817 1.00 83.19 104 CYS A N 1
ATOM 836 C CA . CYS A 1 104 ? -9.395 -5.740 13.754 1.00 83.19 104 CYS A CA 1
ATOM 837 C C . CYS A 1 104 ? -8.026 -6.353 14.076 1.00 83.19 104 CYS A C 1
ATOM 839 O O . CYS A 1 104 ? -7.843 -7.553 13.881 1.00 83.19 104 CYS A O 1
ATOM 841 N N . LEU A 1 105 ? -7.095 -5.587 14.653 1.00 81.62 105 LEU A N 1
ATOM 842 C CA . LEU A 1 105 ? -5.822 -6.103 15.163 1.00 81.62 105 LEU A CA 1
ATOM 843 C C . LEU A 1 105 ? -6.025 -7.124 16.292 1.00 81.62 105 LEU A C 1
ATOM 845 O O . LEU A 1 105 ? -5.292 -8.114 16.332 1.00 81.62 105 LEU A O 1
ATOM 849 N N . SER A 1 106 ? -7.016 -6.942 17.172 1.00 81.50 106 SER A N 1
ATOM 850 C CA . SER A 1 106 ? -7.314 -7.895 18.251 1.00 81.50 106 SER A CA 1
ATOM 851 C C . SER A 1 106 ? -7.878 -9.231 17.740 1.00 81.50 106 SER A C 1
ATOM 853 O O . SER A 1 106 ? -7.596 -10.270 18.337 1.00 81.50 106 SER A O 1
ATOM 855 N N . LYS A 1 107 ? -8.570 -9.225 16.589 1.00 83.06 107 LYS A N 1
ATOM 856 C CA . LYS A 1 107 ? -9.056 -10.423 15.870 1.00 83.06 107 LYS A CA 1
ATOM 857 C C . LYS A 1 107 ? -7.966 -11.172 15.086 1.00 83.06 107 LYS A C 1
ATOM 859 O O . LYS A 1 107 ? -8.189 -12.308 14.674 1.00 83.06 107 LYS A O 1
ATOM 864 N N . LEU A 1 108 ? -6.796 -10.569 14.853 1.00 83.31 108 LEU A N 1
ATOM 865 C CA . LEU A 1 108 ? -5.660 -11.258 14.227 1.00 83.31 108 LEU A CA 1
ATOM 866 C C . LEU A 1 108 ? -4.979 -12.219 15.209 1.00 83.31 108 LEU A C 1
ATOM 868 O O . LEU A 1 108 ? -4.729 -11.863 16.363 1.00 83.31 108 LEU A O 1
ATOM 872 N N . GLU A 1 109 ? -4.570 -13.382 14.690 1.00 85.81 109 GLU A N 1
ATOM 873 C CA . GLU A 1 109 ? -3.614 -14.298 15.326 1.00 85.81 109 GLU A CA 1
ATOM 874 C C . GLU A 1 109 ? -2.389 -13.542 15.866 1.00 85.81 109 GLU A C 1
ATOM 876 O O . GLU A 1 109 ? -1.868 -12.641 15.198 1.00 85.81 109 GLU A O 1
ATOM 881 N N . SER A 1 110 ? -1.877 -13.962 17.026 1.00 83.19 110 SER A N 1
ATOM 882 C CA . SER A 1 110 ? -0.715 -13.360 17.698 1.00 83.19 110 SER A CA 1
ATOM 883 C C . SER A 1 110 ? 0.480 -13.166 16.759 1.00 83.19 110 SER A C 1
ATOM 885 O O . SER A 1 110 ? 0.971 -12.049 16.611 1.00 83.19 110 SER A O 1
ATOM 887 N N . LEU A 1 111 ? 0.873 -14.219 16.038 1.00 81.50 111 LEU A N 1
ATOM 888 C CA . LEU A 1 111 ? 1.975 -14.193 15.072 1.00 81.50 111 LEU A CA 1
ATOM 889 C C . LEU A 1 111 ? 1.724 -13.214 13.910 1.00 81.50 111 LEU A C 1
ATOM 891 O O . LEU A 1 111 ? 2.635 -12.523 13.459 1.00 81.50 111 LEU A O 1
ATOM 895 N N . SER A 1 112 ? 0.482 -13.108 13.431 1.00 82.06 112 SER A N 1
ATOM 896 C CA . SER A 1 112 ? 0.118 -12.158 12.370 1.00 82.06 112 SER A CA 1
ATOM 897 C C . SER A 1 112 ? 0.139 -10.705 12.875 1.00 82.06 112 SER A C 1
ATOM 899 O O . SER A 1 112 ? 0.592 -9.810 12.155 1.00 82.06 112 SER A O 1
ATOM 901 N N . ARG A 1 113 ? -0.286 -10.466 14.124 1.00 84.69 113 ARG A N 1
ATOM 902 C CA . ARG A 1 113 ? -0.226 -9.158 14.800 1.00 84.69 113 ARG A CA 1
ATOM 903 C C . ARG A 1 113 ? 1.211 -8.718 15.084 1.00 84.69 113 ARG A C 1
ATOM 905 O O . ARG A 1 113 ? 1.549 -7.550 14.879 1.00 84.69 113 ARG A O 1
ATOM 912 N N . GLU A 1 114 ? 2.065 -9.644 15.507 1.00 84.25 114 GLU A N 1
ATOM 913 C CA . GLU A 1 114 ? 3.480 -9.371 15.743 1.00 84.25 114 GLU A CA 1
ATOM 914 C C . GLU A 1 114 ? 4.184 -8.993 14.434 1.00 84.25 114 GLU A C 1
ATOM 916 O O . GLU A 1 114 ? 4.815 -7.935 14.356 1.00 84.25 114 GLU A O 1
ATOM 921 N N . ILE A 1 115 ? 3.993 -9.796 13.377 1.00 83.44 115 ILE A N 1
ATOM 922 C CA . ILE A 1 115 ? 4.566 -9.539 12.052 1.00 83.44 115 ILE A CA 1
ATOM 923 C C . ILE A 1 115 ? 4.172 -8.152 11.546 1.00 83.44 115 ILE A C 1
ATOM 925 O O . ILE A 1 115 ? 5.052 -7.397 11.137 1.00 83.44 115 ILE A O 1
ATOM 929 N N . ILE A 1 116 ? 2.885 -7.783 11.573 1.00 82.25 116 ILE A N 1
ATOM 930 C CA . ILE A 1 116 ? 2.461 -6.487 11.023 1.00 82.25 116 ILE A CA 1
ATOM 931 C C . ILE A 1 116 ? 2.998 -5.314 11.855 1.00 82.25 116 ILE A C 1
ATOM 933 O O . ILE A 1 116 ? 3.512 -4.355 11.280 1.00 82.25 116 ILE A O 1
ATOM 937 N N . THR A 1 117 ? 2.995 -5.424 13.186 1.00 81.50 117 THR A N 1
ATOM 938 C CA . THR A 1 117 ? 3.544 -4.396 14.084 1.00 81.50 117 THR A CA 1
ATOM 939 C C . THR A 1 117 ? 5.045 -4.208 13.846 1.00 81.50 117 THR A C 1
ATOM 941 O O . THR A 1 117 ? 5.496 -3.112 13.499 1.00 81.50 117 THR A O 1
ATOM 944 N N . ARG A 1 118 ? 5.837 -5.287 13.929 1.00 79.69 118 ARG A N 1
ATOM 945 C CA . ARG A 1 118 ? 7.300 -5.239 13.750 1.00 79.69 118 ARG A CA 1
ATOM 946 C C . ARG A 1 118 ? 7.713 -4.836 12.328 1.00 79.69 118 ARG A C 1
ATOM 948 O O . ARG A 1 118 ? 8.721 -4.154 12.164 1.00 79.69 118 ARG A O 1
ATOM 955 N N . TYR A 1 119 ? 6.922 -5.175 11.306 1.00 79.50 119 TYR A N 1
ATOM 956 C CA . TYR A 1 119 ? 7.161 -4.790 9.905 1.00 79.50 119 TYR A CA 1
ATOM 957 C C . TYR A 1 119 ? 6.938 -3.291 9.622 1.00 79.50 119 TYR A C 1
ATOM 959 O O . TYR A 1 119 ? 7.468 -2.767 8.627 1.00 79.50 119 TYR A O 1
ATOM 967 N N . TYR A 1 120 ? 6.149 -2.602 10.458 1.00 73.56 120 TYR A N 1
ATOM 968 C CA . TYR A 1 120 ? 5.816 -1.183 10.296 1.00 73.56 120 TYR A CA 1
ATOM 969 C C . TYR A 1 120 ? 6.592 -0.224 11.202 1.00 73.56 120 TYR A C 1
ATOM 971 O O . TYR A 1 120 ? 6.863 0.893 10.748 1.00 73.56 120 TYR A O 1
ATOM 979 N N . VAL A 1 121 ? 6.995 -0.651 12.402 1.00 73.44 121 VAL A N 1
ATOM 980 C CA . VAL A 1 121 ? 7.747 0.169 13.370 1.00 73.44 121 VAL A CA 1
ATOM 981 C C . VAL A 1 121 ? 9.157 0.523 12.865 1.00 73.44 121 VAL A C 1
ATOM 983 O O . VAL A 1 121 ? 9.941 -0.349 12.492 1.00 73.44 121 VAL A O 1
ATOM 986 N N . GLY A 1 122 ? 9.505 1.814 12.937 1.00 60.75 122 GLY A N 1
ATOM 987 C CA . GLY A 1 122 ? 10.846 2.349 12.660 1.00 60.75 122 GLY A CA 1
ATOM 988 C C . GLY A 1 122 ? 10.936 3.236 11.410 1.00 60.75 122 GLY A C 1
ATOM 989 O O . GLY A 1 122 ? 10.169 3.087 10.457 1.00 60.75 122 GLY A O 1
ATOM 990 N N . LYS A 1 123 ? 11.901 4.168 11.410 1.00 54.97 123 LYS A N 1
ATOM 991 C CA . LYS A 1 123 ? 12.195 5.066 10.277 1.00 54.97 123 LYS A CA 1
ATOM 992 C C . LYS A 1 123 ? 13.133 4.386 9.265 1.00 54.97 123 LYS A C 1
ATOM 994 O O . LYS A 1 123 ? 14.062 3.688 9.665 1.00 54.97 123 LYS A O 1
ATOM 999 N N . ALA A 1 124 ? 12.880 4.605 7.970 1.00 60.88 124 ALA A N 1
ATOM 1000 C CA . ALA A 1 124 ? 13.681 4.209 6.796 1.00 60.88 124 ALA A CA 1
ATOM 1001 C C . ALA A 1 124 ? 14.692 3.052 6.997 1.00 60.88 124 ALA A C 1
ATOM 1003 O O . ALA A 1 124 ? 14.337 1.887 6.820 1.00 60.88 124 ALA A O 1
ATOM 1004 N N . ARG A 1 125 ? 15.944 3.365 7.365 1.00 57.53 125 ARG A N 1
ATOM 1005 C CA . ARG A 1 125 ? 17.069 2.414 7.461 1.00 57.53 125 ARG A CA 1
ATOM 1006 C C . ARG A 1 125 ? 16.835 1.316 8.511 1.00 57.53 125 ARG A C 1
ATOM 1008 O O . ARG A 1 125 ? 16.917 0.135 8.182 1.00 57.53 125 ARG A O 1
ATOM 1015 N N . VAL A 1 126 ? 16.373 1.701 9.705 1.00 65.56 126 VAL A N 1
ATOM 1016 C CA . VAL A 1 126 ? 16.009 0.787 10.811 1.00 65.56 126 VAL A CA 1
ATOM 1017 C C . VAL A 1 126 ? 14.921 -0.203 10.380 1.00 65.56 126 VAL A C 1
ATOM 1019 O O . VAL A 1 126 ? 14.903 -1.353 10.812 1.00 65.56 126 VAL A O 1
ATOM 1022 N N . LYS A 1 127 ? 14.017 0.217 9.488 1.00 65.62 127 LYS A N 1
ATOM 1023 C CA . LYS A 1 127 ? 12.938 -0.631 8.963 1.00 65.62 127 LYS A CA 1
ATOM 1024 C C . LYS A 1 127 ? 13.450 -1.721 8.017 1.00 65.62 127 LYS A C 1
ATOM 1026 O O . LYS A 1 127 ? 12.842 -2.784 7.942 1.00 65.62 127 LYS A O 1
ATOM 1031 N N . ILE A 1 128 ? 14.549 -1.482 7.298 1.00 69.75 128 ILE A N 1
ATOM 1032 C CA . ILE A 1 128 ? 15.176 -2.482 6.418 1.00 69.75 128 ILE A CA 1
ATOM 1033 C C . ILE A 1 128 ? 15.874 -3.549 7.264 1.00 69.75 128 ILE A C 1
ATOM 1035 O O . ILE A 1 128 ? 15.645 -4.737 7.050 1.00 69.75 128 ILE A O 1
ATOM 1039 N N . GLU A 1 129 ? 16.660 -3.129 8.254 1.00 72.88 129 GLU A N 1
ATOM 1040 C CA . GLU A 1 129 ? 17.367 -4.024 9.180 1.00 72.88 129 GLU A CA 1
ATOM 1041 C C . GLU A 1 129 ? 16.385 -4.864 10.005 1.00 72.88 129 GLU A C 1
ATOM 1043 O O . GLU A 1 129 ? 16.470 -6.090 9.989 1.00 72.88 129 GLU A O 1
ATOM 1048 N N . ARG A 1 130 ? 15.355 -4.244 10.603 1.00 73.75 130 ARG A N 1
ATOM 1049 C CA . ARG A 1 130 ? 14.297 -4.974 11.329 1.00 73.75 130 ARG A CA 1
ATOM 1050 C C . ARG A 1 130 ? 13.539 -5.975 10.462 1.00 73.75 130 ARG A C 1
ATOM 1052 O O . ARG A 1 130 ? 13.136 -7.013 10.969 1.00 73.75 130 ARG A O 1
ATOM 1059 N N . ARG A 1 131 ? 13.343 -5.702 9.167 1.00 78.94 131 ARG A N 1
ATOM 1060 C CA . ARG A 1 131 ? 12.718 -6.658 8.233 1.00 78.94 131 ARG A CA 1
ATOM 1061 C C . ARG A 1 131 ? 13.637 -7.814 7.847 1.00 78.94 131 ARG A C 1
ATOM 1063 O O . ARG A 1 131 ? 13.117 -8.859 7.479 1.00 78.94 131 ARG A O 1
ATOM 1070 N N . ARG A 1 132 ? 14.961 -7.640 7.902 1.00 79.50 132 ARG A N 1
ATOM 1071 C CA . ARG A 1 132 ? 15.920 -8.744 7.741 1.00 79.50 132 ARG A CA 1
ATOM 1072 C C . ARG A 1 132 ? 15.925 -9.617 8.992 1.00 79.50 132 ARG A C 1
ATOM 1074 O O . ARG A 1 132 ? 15.579 -10.784 8.876 1.00 79.50 132 ARG A O 1
ATOM 1081 N N . ALA A 1 133 ? 16.120 -9.017 10.168 1.00 84.75 133 ALA A N 1
ATOM 1082 C CA . ALA A 1 133 ? 16.067 -9.720 11.452 1.00 84.75 133 ALA A CA 1
ATOM 1083 C C . ALA A 1 133 ? 14.740 -10.481 11.655 1.00 84.75 133 ALA A C 1
ATOM 1085 O O . ALA A 1 133 ? 14.750 -11.672 11.927 1.00 84.75 133 ALA A O 1
ATOM 1086 N N . LEU A 1 134 ? 13.587 -9.847 11.399 1.00 84.94 134 LEU A N 1
ATOM 1087 C CA . LEU A 1 134 ? 12.276 -10.508 11.488 1.00 84.94 134 LEU A CA 1
ATOM 1088 C C . LEU A 1 134 ? 12.095 -11.646 10.465 1.00 84.94 134 LEU A C 1
ATOM 1090 O O . LEU A 1 134 ? 11.315 -12.561 10.703 1.00 84.94 134 LEU A O 1
ATOM 1094 N N . ALA A 1 135 ? 12.764 -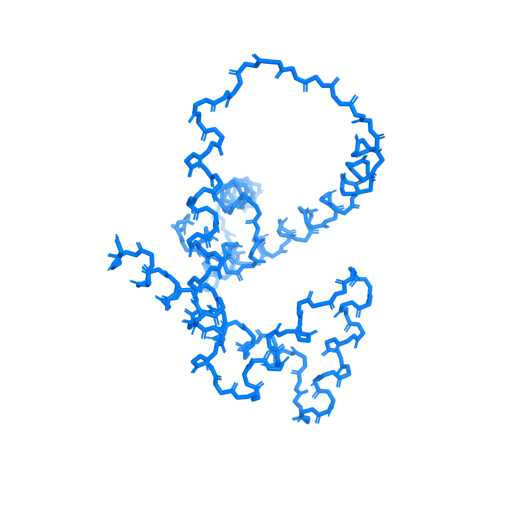11.591 9.312 1.00 85.19 135 ALA A N 1
ATOM 1095 C CA . ALA A 1 135 ? 12.728 -12.681 8.341 1.00 85.19 135 ALA A CA 1
ATOM 1096 C C . ALA A 1 135 ? 13.616 -13.855 8.799 1.00 85.19 135 ALA A C 1
ATOM 1098 O O . ALA A 1 135 ? 13.178 -15.001 8.726 1.00 85.19 135 ALA A O 1
ATOM 1099 N N .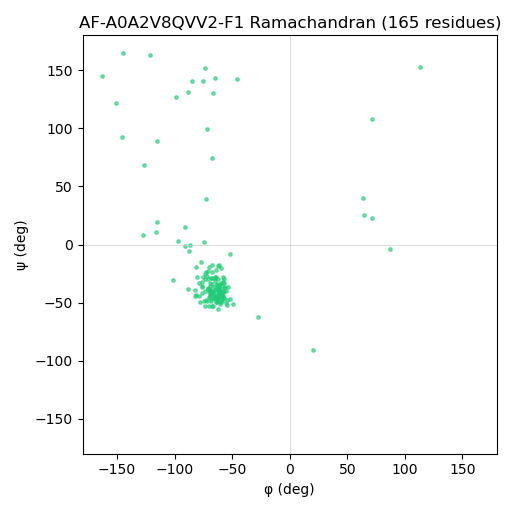 GLU A 1 136 ? 14.802 -13.558 9.336 1.00 88.50 136 GLU A N 1
ATOM 1100 C CA . GLU A 1 136 ? 15.744 -14.524 9.918 1.00 88.50 136 GLU A CA 1
ATOM 1101 C C . GLU A 1 136 ? 15.155 -15.236 11.147 1.00 88.50 136 GLU A C 1
ATOM 1103 O O . GLU A 1 136 ? 15.128 -16.464 11.173 1.00 88.50 136 GLU A O 1
ATOM 1108 N N . GLU A 1 137 ? 14.580 -14.497 12.103 1.00 88.94 137 GLU A N 1
ATOM 1109 C CA . GLU A 1 137 ? 13.886 -15.041 13.286 1.00 88.94 137 GLU A CA 1
ATOM 1110 C C . GLU A 1 137 ? 12.733 -15.992 12.922 1.00 88.94 137 GLU A C 1
ATOM 1112 O O . GLU A 1 137 ? 12.460 -16.952 13.637 1.00 88.94 137 GLU A O 1
ATOM 1117 N N . LEU A 1 138 ? 12.054 -15.733 11.800 1.00 85.75 138 LEU A N 1
ATOM 1118 C CA . LEU A 1 138 ? 10.956 -16.559 11.296 1.00 85.75 138 LEU A CA 1
ATOM 1119 C C . LEU A 1 138 ? 11.417 -17.668 10.333 1.00 85.75 138 LEU A C 1
ATOM 1121 O O . LEU A 1 138 ? 10.569 -18.409 9.833 1.00 85.75 138 LEU A O 1
ATOM 1125 N N . GLY A 1 139 ? 12.716 -17.771 10.030 1.00 89.38 139 GLY A N 1
ATOM 1126 C CA . GLY A 1 139 ? 13.266 -18.750 9.086 1.00 89.38 139 GLY A CA 1
ATOM 1127 C C . GLY A 1 139 ? 12.790 -18.574 7.636 1.00 89.38 139 GLY A C 1
ATOM 1128 O O . GLY A 1 139 ? 12.739 -19.545 6.882 1.00 89.38 139 GLY A O 1
ATOM 1129 N N . ILE A 1 140 ? 12.401 -17.360 7.229 1.00 88.19 140 ILE A N 1
ATOM 1130 C CA . ILE A 1 140 ? 11.834 -17.066 5.902 1.00 88.19 140 ILE A CA 1
ATOM 1131 C C . ILE A 1 140 ? 12.647 -16.021 5.135 1.00 88.19 140 ILE A C 1
ATOM 1133 O O . ILE A 1 140 ? 13.410 -15.241 5.690 1.00 88.19 140 ILE A O 1
ATOM 1137 N N . THR A 1 141 ? 12.439 -15.939 3.819 1.00 79.94 141 THR A N 1
ATOM 1138 C CA . THR A 1 141 ? 13.039 -14.862 3.019 1.00 79.94 141 THR A CA 1
ATOM 1139 C C . THR A 1 141 ? 12.344 -13.520 3.272 1.00 79.94 141 THR A C 1
ATOM 1141 O O . THR A 1 141 ? 11.135 -13.453 3.507 1.00 79.94 141 THR A O 1
ATOM 1144 N N . VAL A 1 142 ? 13.074 -12.411 3.110 1.00 73.31 142 VAL A N 1
ATOM 1145 C CA . VAL A 1 142 ? 12.516 -11.042 3.196 1.00 73.31 142 VAL A CA 1
ATOM 1146 C C . VAL A 1 142 ? 11.364 -10.824 2.198 1.00 73.31 142 VAL A C 1
ATOM 1148 O O . VAL A 1 142 ? 10.424 -10.071 2.469 1.00 73.31 142 VAL A O 1
ATOM 1151 N N . ASN A 1 143 ? 11.385 -11.519 1.054 1.00 67.75 143 ASN A N 1
ATOM 1152 C CA . ASN A 1 143 ? 10.283 -11.508 0.093 1.00 67.75 143 ASN A CA 1
ATOM 1153 C C . ASN A 1 143 ? 9.042 -12.242 0.638 1.00 67.75 143 ASN A C 1
ATOM 1155 O O . ASN A 1 143 ? 7.939 -11.701 0.580 1.00 67.75 143 ASN A O 1
ATOM 1159 N N . ALA A 1 144 ? 9.211 -13.422 1.246 1.00 71.06 144 ALA A N 1
ATOM 1160 C CA . ALA A 1 144 ? 8.120 -14.143 1.904 1.00 71.06 144 ALA A CA 1
ATOM 1161 C C . ALA A 1 144 ? 7.520 -13.343 3.076 1.00 71.06 144 ALA A C 1
ATOM 1163 O O . ALA A 1 144 ? 6.295 -13.254 3.184 1.00 71.06 144 ALA A O 1
ATOM 1164 N N . LEU A 1 145 ? 8.353 -12.673 3.885 1.00 79.62 145 LEU A N 1
ATOM 1165 C CA . LEU A 1 145 ? 7.898 -11.729 4.913 1.00 79.62 145 LEU A CA 1
ATOM 1166 C C . LEU A 1 145 ? 7.064 -10.592 4.299 1.00 79.62 145 LEU A C 1
ATOM 1168 O O . LEU A 1 145 ? 5.993 -10.265 4.807 1.00 79.62 145 LEU A O 1
ATOM 1172 N N . SER A 1 146 ? 7.515 -10.024 3.177 1.00 75.94 146 SER A N 1
ATOM 1173 C CA . SER A 1 146 ? 6.812 -8.940 2.474 1.00 75.94 146 SER A CA 1
ATOM 1174 C C . SER A 1 146 ? 5.453 -9.385 1.914 1.00 75.94 146 SER A C 1
ATOM 1176 O O . SER A 1 146 ? 4.474 -8.644 2.017 1.00 75.94 146 SER A O 1
ATOM 1178 N N . VAL A 1 147 ? 5.362 -10.606 1.371 1.00 76.75 147 VAL A N 1
ATOM 1179 C CA . VAL A 1 147 ? 4.099 -11.218 0.916 1.00 76.75 147 VAL A CA 1
ATOM 1180 C C . VAL A 1 147 ? 3.168 -11.498 2.097 1.00 76.75 147 VAL A C 1
ATOM 1182 O O . VAL A 1 147 ? 1.980 -11.179 2.026 1.00 76.75 147 VAL A O 1
ATOM 1185 N N . ARG A 1 148 ? 3.690 -12.038 3.207 1.00 78.19 148 ARG A N 1
ATOM 1186 C CA . ARG A 1 148 ? 2.912 -12.314 4.424 1.00 78.19 148 ARG A CA 1
ATOM 1187 C C . ARG A 1 148 ? 2.358 -11.023 5.032 1.00 78.19 148 ARG A C 1
ATOM 1189 O O . ARG A 1 148 ? 1.160 -10.947 5.282 1.00 78.19 148 ARG A O 1
ATOM 1196 N N . ALA A 1 149 ? 3.180 -9.981 5.152 1.00 80.50 149 ALA A N 1
ATOM 1197 C CA . ALA A 1 149 ? 2.751 -8.654 5.593 1.00 80.50 149 ALA A CA 1
ATOM 1198 C C . ALA A 1 149 ? 1.729 -8.000 4.642 1.00 80.50 149 ALA A C 1
ATOM 1200 O O . ALA A 1 149 ? 0.891 -7.227 5.098 1.00 80.50 149 ALA A O 1
ATOM 1201 N N . CYS A 1 150 ? 1.766 -8.297 3.335 1.00 76.81 150 CYS A N 1
ATOM 1202 C CA . CYS A 1 150 ? 0.723 -7.864 2.400 1.00 76.81 150 CYS A CA 1
ATOM 1203 C C . CYS A 1 150 ? -0.613 -8.553 2.696 1.00 76.81 150 CYS A C 1
ATOM 1205 O O . CYS A 1 150 ? -1.588 -7.866 2.965 1.00 76.81 150 CYS A O 1
ATOM 1207 N N . ARG A 1 151 ? -0.633 -9.889 2.781 1.00 81.12 151 ARG A N 1
ATOM 1208 C CA . ARG A 1 151 ? -1.854 -10.659 3.087 1.00 81.12 151 ARG A CA 1
ATOM 1209 C C . ARG A 1 151 ? -2.473 -10.283 4.438 1.00 81.12 151 ARG A C 1
ATOM 1211 O O . ARG A 1 151 ? -3.691 -10.288 4.579 1.00 81.12 151 ARG A O 1
ATOM 1218 N N . ILE A 1 152 ? -1.643 -9.973 5.436 1.00 82.94 152 ILE A N 1
ATOM 1219 C CA . ILE A 1 152 ? -2.110 -9.510 6.751 1.00 82.94 152 ILE A CA 1
ATOM 1220 C C . ILE A 1 152 ? -2.748 -8.114 6.644 1.00 82.94 152 ILE A C 1
ATOM 1222 O O . ILE A 1 152 ? -3.792 -7.884 7.251 1.00 82.94 152 ILE A O 1
ATOM 1226 N N . ARG A 1 153 ? -2.178 -7.208 5.834 1.00 83.25 153 ARG A N 1
ATOM 1227 C CA . ARG A 1 153 ? -2.775 -5.895 5.536 1.00 83.25 153 ARG A CA 1
ATOM 1228 C C . ARG A 1 153 ? -4.107 -6.036 4.803 1.00 83.25 153 ARG A C 1
ATOM 1230 O O . ARG A 1 153 ? -5.071 -5.439 5.254 1.00 83.25 153 ARG A O 1
ATOM 1237 N N . ASP A 1 154 ? -4.177 -6.869 3.764 1.00 79.38 154 ASP A N 1
ATOM 1238 C CA . ASP A 1 154 ? -5.409 -7.099 2.995 1.00 79.38 154 ASP A CA 1
ATOM 1239 C C . ASP A 1 154 ? -6.555 -7.595 3.916 1.00 79.38 154 ASP A C 1
ATOM 1241 O O . ASP A 1 154 ? -7.694 -7.144 3.807 1.00 79.38 154 ASP A O 1
ATOM 1245 N N . LYS A 1 155 ? -6.246 -8.475 4.888 1.00 82.81 155 LYS A N 1
ATOM 1246 C CA . LYS A 1 155 ? -7.197 -8.926 5.927 1.00 82.81 155 LYS A CA 1
ATOM 1247 C C . LYS A 1 155 ? -7.620 -7.807 6.888 1.00 82.81 155 LYS A C 1
ATOM 1249 O O . LYS A 1 155 ? -8.806 -7.692 7.194 1.00 82.81 155 LYS A O 1
ATOM 1254 N 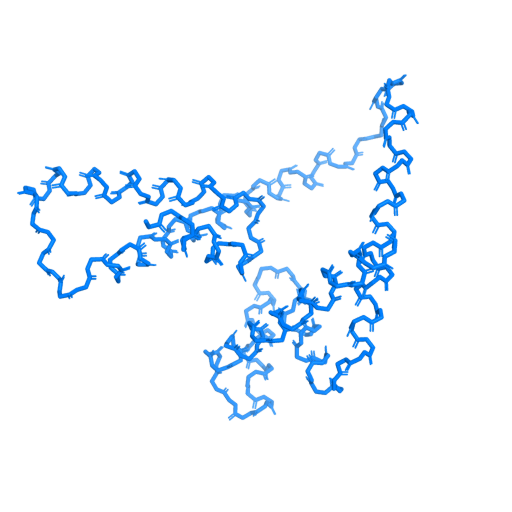N . LEU A 1 156 ? -6.669 -7.010 7.384 1.00 83.50 156 LEU A N 1
ATOM 1255 C CA . LEU A 1 156 ? -6.955 -5.875 8.271 1.00 83.50 156 LEU A CA 1
ATOM 1256 C C . LEU A 1 156 ? -7.835 -4.840 7.576 1.00 83.50 156 LEU A C 1
ATOM 1258 O O . LEU A 1 156 ? -8.807 -4.375 8.157 1.00 83.50 156 LEU A O 1
ATOM 1262 N N . GLU A 1 157 ? -7.522 -4.521 6.327 1.00 81.88 157 GLU A N 1
ATOM 1263 C CA . GLU A 1 157 ? -8.255 -3.550 5.530 1.00 81.88 157 GLU A CA 1
ATOM 1264 C C . GLU A 1 157 ? -9.693 -4.007 5.263 1.00 81.88 157 GLU A C 1
ATOM 1266 O O . GLU A 1 157 ? -10.624 -3.235 5.479 1.00 81.88 157 GLU A O 1
ATOM 1271 N N . ALA A 1 158 ? -9.898 -5.272 4.877 1.00 81.25 158 ALA A N 1
ATOM 1272 C CA . ALA A 1 158 ? -11.236 -5.842 4.724 1.00 81.25 158 ALA A CA 1
ATOM 1273 C C . ALA A 1 158 ? -12.041 -5.776 6.037 1.00 81.25 158 ALA A C 1
ATOM 1275 O O . ALA A 1 158 ? -13.200 -5.363 6.027 1.00 81.25 158 ALA A O 1
ATOM 1276 N N . CYS A 1 159 ? -11.411 -6.107 7.169 1.00 84.69 159 CYS A N 1
ATOM 1277 C CA . CYS A 1 159 ? -12.036 -6.020 8.488 1.00 84.69 159 CYS A CA 1
ATOM 1278 C C . CYS A 1 159 ? -12.396 -4.574 8.875 1.00 84.69 159 CYS A C 1
ATOM 1280 O O . CYS A 1 159 ? -13.507 -4.329 9.340 1.00 84.69 159 CYS A O 1
ATOM 1282 N N . VAL A 1 160 ? -11.503 -3.602 8.652 1.00 82.38 160 VAL A N 1
ATOM 1283 C CA . VAL A 1 160 ? -11.757 -2.186 8.978 1.00 82.38 160 VAL A CA 1
ATOM 1284 C C . VAL A 1 160 ? -12.828 -1.599 8.060 1.00 82.38 160 VAL A C 1
ATOM 1286 O O . VAL A 1 160 ? -13.721 -0.916 8.552 1.00 82.38 160 VAL A O 1
ATOM 1289 N N . ARG A 1 161 ? -12.808 -1.913 6.757 1.00 80.44 161 ARG A N 1
ATOM 1290 C CA . ARG A 1 161 ? -13.873 -1.532 5.812 1.00 80.44 161 ARG A CA 1
ATOM 1291 C C . ARG A 1 161 ? -15.235 -2.078 6.254 1.00 80.44 161 ARG A C 1
ATOM 1293 O O . ARG A 1 161 ? -16.213 -1.343 6.207 1.00 80.44 161 ARG A O 1
ATOM 1300 N N . GLN A 1 162 ? -15.296 -3.327 6.724 1.00 83.25 162 GLN A N 1
ATOM 1301 C CA . GLN A 1 162 ? -16.531 -3.915 7.252 1.00 83.25 162 GLN A CA 1
ATOM 1302 C C . GLN A 1 162 ? -16.960 -3.288 8.588 1.00 83.25 162 GLN A C 1
ATOM 1304 O O . GLN A 1 162 ? -18.145 -3.072 8.791 1.00 83.25 162 GLN A O 1
ATOM 1309 N N . CYS A 1 163 ? -16.019 -2.974 9.481 1.00 84.50 163 CYS A N 1
ATOM 1310 C CA . CYS A 1 163 ? -16.302 -2.348 10.775 1.00 84.50 163 CYS A CA 1
ATOM 1311 C C . CYS A 1 163 ? -16.840 -0.915 10.624 1.00 84.50 163 CYS A C 1
ATOM 1313 O O . CYS A 1 163 ? -17.839 -0.572 11.243 1.00 84.50 163 CYS A O 1
ATOM 1315 N N . VAL A 1 164 ? -16.225 -0.105 9.756 1.00 77.00 164 VAL A N 1
ATOM 1316 C CA . VAL A 1 164 ? -16.647 1.284 9.493 1.00 77.00 164 VAL A CA 1
ATOM 1317 C C . VAL A 1 164 ? -17.905 1.345 8.618 1.00 77.00 164 VAL A C 1
ATOM 1319 O O . VAL A 1 164 ? -18.666 2.294 8.724 1.00 77.00 164 VAL A O 1
ATOM 1322 N N . GLY A 1 165 ? -18.145 0.347 7.760 1.00 65.31 165 GLY A N 1
ATOM 1323 C CA . GLY A 1 165 ? -19.360 0.250 6.939 1.00 65.31 165 GLY A CA 1
ATOM 1324 C C . GLY A 1 165 ? -20.556 -0.432 7.617 1.00 65.31 165 GLY A C 1
ATOM 1325 O O . GLY A 1 165 ? -21.591 -0.585 6.974 1.00 65.31 165 GLY A O 1
ATOM 1326 N N . ALA A 1 166 ? -20.408 -0.882 8.866 1.00 55.72 166 ALA A N 1
ATOM 1327 C CA . ALA A 1 166 ? -21.464 -1.503 9.672 1.00 55.72 166 ALA A CA 1
ATOM 1328 C C . ALA A 1 166 ? -21.820 -0.683 10.931 1.00 55.72 166 ALA A C 1
ATOM 1330 O O . ALA A 1 166 ? -22.512 -1.203 11.809 1.00 55.72 166 ALA A O 1
ATOM 1331 N N . GLY A 1 167 ? -21.317 0.554 11.025 1.00 42.69 167 GLY A N 1
ATOM 1332 C CA . GLY A 1 167 ? -21.621 1.535 12.072 1.00 42.69 167 GLY A CA 1
ATOM 1333 C C . GLY A 1 167 ? -22.399 2.722 11.525 1.00 42.69 167 GLY A C 1
ATOM 1334 O O . GLY A 1 167 ? -22.204 3.034 10.329 1.00 42.69 167 GLY A O 1
#

Solvent-accessible surface area (backbone atoms only — not comparable to full-atom values): 9461 Å² total; per-residue (Å²): 112,53,71,67,38,20,58,50,32,44,75,68,68,46,97,57,20,61,60,54,21,48,53,31,49,53,56,51,50,54,47,32,65,74,57,74,66,63,77,93,51,104,47,66,70,56,53,52,53,52,46,38,53,51,52,50,54,50,52,57,52,50,54,56,52,50,53,52,56,55,61,60,65,70,74,68,86,90,86,79,99,80,56,79,75,62,52,56,55,54,47,51,55,50,51,53,52,48,53,30,44,52,57,34,50,68,71,41,55,69,71,60,42,48,49,48,50,58,66,62,56,64,63,73,71,56,31,54,54,46,39,45,52,57,11,58,79,67,75,44,51,56,65,55,47,52,51,51,48,46,57,52,46,56,51,42,51,54,44,28,55,50,47,62,72,71,105